Protein AF-A0A250Y9K8-F1 (afdb_monomer_lite)

pLDDT: mean 93.39, std 4.56, range [65.94, 97.69]

Sequence (129 aa):
MSVGHLRLLSHDQVAMPYQWEYPYLLSIVPSLLGLLSFPRNNISYLVLSMISMGLFSIAPLIYGSMEMFPAAQQLYRHGKAYRFIFGFSAVSVMYLVLVLVVQVHAWQLYYSKKLLDSWFTSTQEKKRK

Secondary structure (DSSP, 8-state):
-HHHHTTSS-TTTBPPPPTTHHHHGGGHHHHHHHHHHGGGT-HHHHHHHHHHHIIIIIHHHHHHHHHTHHHHHHHHHH---S-EETTEEHHHHHHHHHHHHHHHHHHHHHHHHHHHHHHHHHHHHHHH-

Radius of gyration: 19.33 Å; chains: 1; bounding box: 50×23×57 Å

InterPro domains:
  IPR009787 Protein jagunal [PF07086] (9-122)
  IPR009787 Protein jagunal [PTHR20955] (2-129)

Organism: Castor canadensis (NCBI:txid51338)

Foldseek 3Di:
DCCVVVVVDPQQAPPDDDPLVVLLVQLVVLVVLCVVCPPPVNLVSLVVSLVSCVVRQVVSLVVLVVRLVVQVCCCPVVVDADGDHRNHRPSVVVVVVSVVSNVVSVVVNVVSVVSSVVSVVVVVVVVVD

Structure (mmCIF, N/CA/C/O backbone):
data_AF-A0A250Y9K8-F1
#
_entry.id   AF-A0A250Y9K8-F1
#
loop_
_atom_site.group_PDB
_atom_site.id
_atom_site.type_symbol
_atom_site.label_atom_id
_atom_site.label_alt_id
_atom_site.label_comp_id
_atom_site.label_asym_id
_atom_site.label_entity_id
_atom_site.label_seq_id
_atom_site.pdbx_PDB_ins_code
_atom_site.Cartn_x
_atom_site.Cartn_y
_atom_site.Cartn_z
_atom_site.occupancy
_atom_site.B_iso_or_equiv
_atom_site.auth_seq_id
_atom_site.auth_comp_id
_atom_site.auth_asym_id
_atom_site.auth_atom_id
_atom_site.pdbx_PDB_model_num
ATOM 1 N N . MET A 1 1 ? 13.264 -6.169 -2.310 1.00 65.94 1 MET A N 1
ATOM 2 C CA . MET A 1 1 ? 14.242 -5.430 -1.480 1.00 65.94 1 MET A CA 1
ATOM 3 C C . MET A 1 1 ? 15.575 -6.168 -1.336 1.00 65.94 1 MET A C 1
ATOM 5 O O . MET A 1 1 ? 16.520 -5.790 -2.014 1.00 65.94 1 MET A O 1
ATOM 9 N N . SER A 1 2 ? 15.672 -7.229 -0.522 1.00 84.81 2 SER A N 1
ATOM 10 C CA . SER A 1 2 ? 16.953 -7.891 -0.194 1.00 84.81 2 SER A CA 1
ATOM 11 C C . SER A 1 2 ? 17.664 -8.529 -1.392 1.00 84.81 2 SER A C 1
ATOM 13 O O . SER A 1 2 ? 18.870 -8.368 -1.516 1.00 84.81 2 SER A O 1
ATOM 15 N N . VAL A 1 3 ? 16.927 -9.185 -2.297 1.00 88.50 3 VAL A N 1
ATOM 16 C CA . VAL A 1 3 ? 17.485 -9.862 -3.488 1.00 88.50 3 VAL A CA 1
ATOM 17 C C . VAL A 1 3 ? 18.325 -8.919 -4.349 1.00 88.50 3 VAL A C 1
ATOM 19 O O . VAL A 1 3 ? 19.449 -9.261 -4.700 1.00 88.50 3 VAL A O 1
ATOM 22 N N . GLY A 1 4 ? 17.806 -7.725 -4.650 1.00 84.06 4 GLY A N 1
ATOM 23 C CA . GLY A 1 4 ? 18.546 -6.728 -5.419 1.00 84.06 4 GLY A CA 1
ATOM 24 C C . GLY A 1 4 ? 19.721 -6.149 -4.626 1.00 84.06 4 GLY A C 1
ATOM 25 O O . GLY A 1 4 ? 20.838 -6.108 -5.130 1.00 84.06 4 GLY A O 1
ATOM 26 N N . HIS A 1 5 ? 19.494 -5.731 -3.373 1.00 87.00 5 HIS A N 1
ATOM 27 C CA . HIS A 1 5 ? 20.527 -5.090 -2.537 1.00 87.00 5 HIS A CA 1
ATOM 28 C C . HIS A 1 5 ? 21.738 -5.992 -2.286 1.00 87.00 5 HIS A C 1
ATOM 30 O O . HIS A 1 5 ? 22.880 -5.556 -2.397 1.00 87.00 5 HIS A O 1
ATOM 36 N N . LEU A 1 6 ? 21.485 -7.265 -1.996 1.00 91.12 6 LEU A N 1
ATOM 37 C CA . LEU A 1 6 ? 22.511 -8.283 -1.784 1.00 91.12 6 LEU A CA 1
ATOM 38 C C . LEU A 1 6 ? 22.989 -8.920 -3.101 1.00 91.12 6 LEU A C 1
ATOM 40 O O . LEU A 1 6 ? 23.843 -9.801 -3.075 1.00 91.12 6 LEU A O 1
ATOM 44 N N . ARG A 1 7 ? 22.442 -8.486 -4.247 1.00 89.12 7 ARG A N 1
ATOM 45 C CA . ARG A 1 7 ? 22.769 -8.978 -5.595 1.00 89.12 7 ARG A CA 1
ATOM 46 C C . ARG A 1 7 ? 22.665 -10.500 -5.736 1.00 89.12 7 ARG A C 1
ATOM 48 O O . ARG A 1 7 ? 23.476 -11.111 -6.424 1.00 89.12 7 ARG A O 1
ATOM 55 N N . LEU A 1 8 ? 21.660 -11.110 -5.099 1.00 91.00 8 LEU A N 1
ATOM 56 C CA . LEU A 1 8 ? 21.401 -12.552 -5.233 1.00 91.00 8 LEU A CA 1
ATOM 57 C C . LEU A 1 8 ? 21.048 -12.918 -6.681 1.00 91.00 8 LEU A C 1
ATOM 59 O O . LEU A 1 8 ? 21.337 -14.026 -7.118 1.00 91.00 8 LEU A O 1
ATOM 63 N N . LEU A 1 9 ? 20.427 -11.986 -7.408 1.00 89.69 9 LEU A N 1
ATOM 64 C CA . LEU A 1 9 ? 20.172 -12.054 -8.845 1.00 89.69 9 LEU A CA 1
ATOM 65 C C . LEU A 1 9 ? 20.726 -10.793 -9.520 1.00 89.69 9 LEU A C 1
ATOM 67 O O . LEU A 1 9 ? 20.959 -9.775 -8.858 1.00 89.69 9 LEU A O 1
ATOM 71 N N . SER A 1 10 ? 20.936 -10.851 -10.838 1.00 88.06 10 SER A N 1
ATOM 72 C CA . SER A 1 10 ? 21.399 -9.685 -11.594 1.00 88.06 10 SER A CA 1
ATOM 73 C C . SER A 1 10 ? 20.341 -8.577 -11.609 1.00 88.06 10 SER A C 1
ATOM 7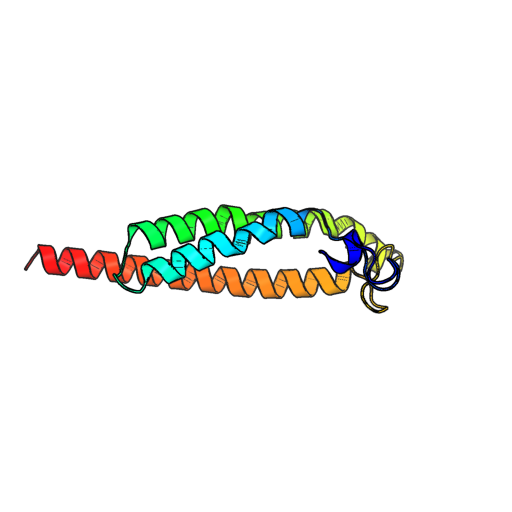5 O O . SER A 1 10 ? 19.137 -8.829 -11.527 1.00 88.06 10 SER A O 1
ATOM 77 N N . HIS A 1 11 ? 20.786 -7.329 -11.755 1.00 87.94 11 HIS A N 1
ATOM 78 C CA . HIS A 1 11 ? 19.887 -6.170 -11.803 1.00 87.94 11 HIS A CA 1
ATOM 79 C C . HIS A 1 11 ? 18.995 -6.143 -13.052 1.00 87.94 11 HIS A C 1
ATOM 81 O O . HIS A 1 11 ? 17.962 -5.476 -13.050 1.00 87.94 11 HIS A O 1
ATOM 87 N N . ASP A 1 12 ? 19.374 -6.896 -14.085 1.00 85.00 12 ASP A N 1
ATOM 88 C CA . ASP A 1 12 ? 18.570 -7.094 -15.292 1.00 85.00 12 ASP A CA 1
ATOM 89 C C . ASP A 1 12 ? 17.380 -8.027 -15.028 1.00 85.00 12 ASP A C 1
ATOM 91 O O . ASP A 1 12 ? 16.334 -7.914 -15.666 1.00 85.00 12 ASP A O 1
ATOM 95 N N . GLN A 1 13 ? 17.518 -8.942 -14.062 1.00 88.38 13 GLN A N 1
ATOM 96 C CA . GLN A 1 13 ? 16.432 -9.812 -13.615 1.00 88.38 13 GLN A CA 1
ATOM 97 C C . GLN A 1 13 ? 15.583 -9.150 -12.528 1.00 88.38 13 GLN A C 1
ATOM 99 O O . GLN A 1 13 ? 14.359 -9.276 -12.554 1.00 88.38 13 GLN A O 1
ATOM 104 N N . VAL A 1 14 ? 16.215 -8.457 -11.576 1.00 90.44 14 VAL A N 1
ATOM 105 C CA . VAL A 1 14 ? 15.534 -7.766 -10.475 1.00 90.44 14 VAL A CA 1
ATOM 106 C C . VAL A 1 14 ? 16.127 -6.373 -10.299 1.00 90.44 14 VAL A C 1
ATOM 108 O O . VAL A 1 14 ? 17.184 -6.199 -9.690 1.00 90.44 14 VAL A O 1
ATOM 111 N N . ALA A 1 15 ? 15.416 -5.366 -10.800 1.00 91.00 15 ALA A N 1
ATOM 112 C CA . ALA A 1 15 ? 15.811 -3.977 -10.637 1.00 91.00 15 ALA A CA 1
ATOM 113 C C . ALA A 1 15 ? 15.876 -3.539 -9.164 1.00 91.00 15 ALA A C 1
ATOM 115 O O . ALA A 1 15 ? 15.222 -4.094 -8.275 1.00 91.00 15 ALA A O 1
ATOM 116 N N . MET A 1 16 ? 16.643 -2.472 -8.925 1.00 93.25 16 MET A N 1
ATOM 117 C CA . MET A 1 16 ? 16.630 -1.783 -7.639 1.00 93.25 16 MET A CA 1
ATOM 118 C C . MET A 1 16 ? 15.215 -1.267 -7.307 1.00 93.25 16 MET A C 1
ATOM 120 O O . MET A 1 16 ? 14.563 -0.695 -8.192 1.00 93.25 16 MET A O 1
ATOM 124 N N . PRO A 1 17 ? 14.776 -1.408 -6.043 1.00 92.88 17 PRO A N 1
ATOM 125 C CA . PRO A 1 17 ? 13.499 -0.881 -5.566 1.00 92.88 17 PRO A CA 1
ATOM 126 C C . PRO A 1 17 ? 13.336 0.619 -5.842 1.00 92.88 17 PRO A C 1
ATOM 128 O O . PRO A 1 17 ? 14.311 1.383 -5.815 1.00 92.88 17 PRO A O 1
ATOM 131 N N . TYR A 1 18 ? 12.104 1.051 -6.088 1.00 94.00 18 TYR A N 1
ATOM 132 C CA . TYR A 1 18 ? 11.735 2.466 -6.110 1.00 94.00 18 TYR A CA 1
ATOM 133 C C . TYR A 1 18 ? 11.783 3.076 -4.703 1.00 94.00 18 TYR A C 1
ATOM 135 O O . TYR A 1 18 ? 11.730 2.361 -3.699 1.00 94.00 18 TYR A O 1
ATOM 143 N N . GLN A 1 19 ? 11.909 4.403 -4.614 1.00 95.19 19 GLN A N 1
ATOM 144 C CA . GLN A 1 19 ? 12.075 5.086 -3.330 1.00 95.19 19 GLN A CA 1
ATOM 145 C C . GLN A 1 19 ? 10.844 4.926 -2.436 1.00 95.19 19 GLN A C 1
ATOM 147 O O . GLN A 1 19 ? 10.990 4.803 -1.223 1.00 95.19 19 GLN A O 1
ATOM 152 N N . TRP A 1 20 ? 9.645 4.860 -3.015 1.00 95.44 20 TRP A N 1
ATOM 153 C CA . TRP A 1 20 ? 8.410 4.649 -2.260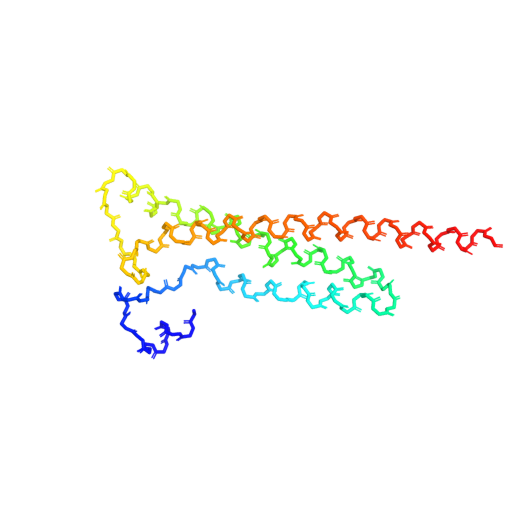 1.00 95.44 20 TRP A CA 1
ATOM 154 C C . TRP A 1 20 ? 8.324 3.290 -1.551 1.00 95.44 20 TRP A C 1
ATOM 156 O O . TRP A 1 20 ? 7.653 3.178 -0.523 1.00 95.44 20 TRP A O 1
ATOM 166 N N . GLU A 1 21 ? 9.016 2.266 -2.058 1.00 94.69 21 GLU A N 1
ATOM 167 C CA . GLU A 1 21 ? 8.954 0.917 -1.492 1.00 94.69 21 GLU A CA 1
ATOM 168 C C . GLU A 1 21 ? 9.580 0.867 -0.087 1.00 94.69 21 GLU A C 1
ATOM 170 O O . GLU A 1 21 ? 9.150 0.072 0.746 1.00 94.69 21 GLU A O 1
ATOM 175 N N . TYR A 1 22 ? 10.572 1.718 0.207 1.00 95.06 22 TYR A N 1
ATOM 176 C CA . TYR A 1 22 ? 11.268 1.741 1.500 1.00 95.06 22 TYR A CA 1
ATOM 177 C C . TYR A 1 22 ? 10.378 2.213 2.659 1.00 95.06 22 TYR A C 1
ATOM 179 O O . TYR A 1 22 ? 10.212 1.445 3.609 1.00 95.06 22 TYR A O 1
ATOM 187 N N . PRO A 1 23 ? 9.762 3.414 2.623 1.00 95.44 23 PRO A N 1
ATOM 188 C CA . PRO A 1 23 ? 8.831 3.826 3.667 1.00 95.44 23 PRO A CA 1
ATOM 189 C C . PRO A 1 23 ? 7.575 2.947 3.693 1.00 95.44 23 PRO A C 1
ATOM 191 O O . PRO A 1 23 ? 7.009 2.754 4.766 1.00 95.44 23 PRO A O 1
ATOM 194 N N . TYR A 1 24 ? 7.169 2.351 2.563 1.00 96.56 24 TYR A N 1
ATOM 195 C CA . TYR A 1 24 ? 6.045 1.412 2.527 1.00 96.56 24 TYR A CA 1
ATOM 196 C C . TYR A 1 24 ? 6.286 0.142 3.365 1.00 96.56 24 TYR A C 1
ATOM 198 O O . TYR A 1 24 ? 5.324 -0.467 3.829 1.00 96.56 24 TYR A O 1
ATOM 206 N N . LEU A 1 25 ? 7.534 -0.237 3.671 1.00 95.62 25 LEU A N 1
ATOM 207 C CA . LEU A 1 25 ? 7.812 -1.335 4.613 1.00 95.62 25 LEU A CA 1
ATOM 208 C C . LEU A 1 25 ? 7.221 -1.080 6.010 1.00 95.62 25 LEU A C 1
ATOM 210 O O . LEU A 1 25 ? 6.883 -2.028 6.718 1.00 95.62 25 LEU A O 1
ATOM 214 N N . LEU A 1 26 ? 7.040 0.187 6.396 1.00 95.88 26 LEU A N 1
ATOM 215 C CA . LEU A 1 26 ? 6.410 0.559 7.664 1.00 95.88 26 LEU A CA 1
ATOM 216 C C . LEU A 1 26 ? 4.897 0.281 7.686 1.00 95.88 26 LEU A C 1
ATOM 218 O O . LEU A 1 26 ? 4.304 0.306 8.762 1.00 95.88 26 LEU A O 1
ATOM 222 N N . SER A 1 27 ? 4.271 -0.056 6.551 1.00 95.81 27 SER A N 1
ATOM 223 C CA . SER A 1 27 ? 2.851 -0.447 6.457 1.00 95.81 27 SER A CA 1
ATOM 224 C C . SER A 1 27 ? 2.492 -1.703 7.270 1.00 95.81 27 SER A C 1
ATOM 226 O O . SER A 1 27 ? 1.318 -1.944 7.566 1.00 95.81 27 SER A O 1
ATOM 228 N N . ILE A 1 28 ? 3.485 -2.486 7.705 1.00 96.56 28 ILE A N 1
ATOM 229 C CA . ILE A 1 28 ? 3.265 -3.601 8.632 1.00 96.56 28 ILE A CA 1
ATOM 230 C C . ILE A 1 28 ? 2.825 -3.118 10.024 1.00 96.56 28 ILE A C 1
ATOM 232 O O . ILE A 1 28 ? 2.027 -3.784 10.681 1.00 96.56 28 ILE A O 1
ATOM 236 N N . VAL A 1 29 ? 3.277 -1.936 10.457 1.00 96.56 29 VAL A N 1
ATOM 237 C CA . VAL A 1 29 ? 2.971 -1.358 11.775 1.00 96.56 29 VAL A CA 1
ATOM 238 C C . VAL A 1 29 ? 1.467 -1.126 11.977 1.00 96.56 29 VAL A C 1
ATOM 240 O O . VAL A 1 29 ? 0.926 -1.674 12.942 1.00 96.56 29 VAL A O 1
ATOM 243 N N . PRO A 1 30 ? 0.749 -0.389 11.102 1.00 96.19 30 PRO A N 1
ATOM 244 C CA . PRO A 1 30 ? -0.693 -0.212 11.253 1.00 96.19 30 PRO A CA 1
ATOM 245 C C . PRO A 1 30 ? -1.450 -1.539 11.239 1.00 96.19 30 PRO A C 1
ATOM 247 O O . PRO A 1 30 ? -2.408 -1.702 11.993 1.00 96.19 30 PRO A O 1
ATOM 250 N N . SER A 1 31 ? -1.005 -2.512 10.442 1.00 95.50 31 SER A N 1
ATOM 251 C CA . SER A 1 31 ? -1.635 -3.833 10.370 1.00 95.50 31 SER A CA 1
ATOM 252 C C . SER A 1 31 ? -1.490 -4.612 11.683 1.00 95.50 31 SER A C 1
ATOM 254 O O . SER A 1 31 ? -2.475 -5.152 12.187 1.00 95.50 31 SER A O 1
ATOM 256 N N . LEU A 1 32 ? -0.300 -4.602 12.293 1.00 97.06 32 LEU A N 1
ATOM 257 C CA . LEU A 1 32 ? -0.065 -5.217 13.603 1.00 97.06 32 LEU A CA 1
ATOM 258 C C . LEU A 1 32 ? -0.866 -4.527 14.713 1.00 97.06 32 LEU A C 1
ATOM 260 O O . LEU A 1 32 ? -1.489 -5.207 15.526 1.00 97.06 32 LEU A O 1
ATOM 264 N N . LEU A 1 33 ? -0.913 -3.192 14.726 1.00 96.50 33 LEU A N 1
ATOM 265 C CA . LEU A 1 33 ? -1.738 -2.440 15.678 1.00 96.50 33 LEU A CA 1
ATOM 266 C C . LEU A 1 33 ? -3.232 -2.759 15.520 1.00 96.50 33 LEU A C 1
ATOM 268 O O . LEU A 1 33 ? -3.941 -2.894 16.518 1.00 96.50 33 LEU A O 1
ATOM 272 N N . GLY A 1 34 ? -3.694 -2.933 14.279 1.00 95.94 34 GLY A N 1
ATOM 273 C CA . GLY A 1 34 ? -5.058 -3.360 13.976 1.00 95.94 34 GLY A CA 1
ATOM 274 C C . GLY A 1 34 ? -5.358 -4.737 14.567 1.00 95.94 34 GLY A C 1
ATOM 275 O O . GLY A 1 34 ? -6.335 -4.888 15.297 1.00 95.94 34 GLY A O 1
ATOM 276 N N . LEU A 1 35 ? -4.470 -5.713 14.358 1.00 96.44 35 LEU A N 1
ATOM 277 C CA . LEU A 1 35 ? -4.607 -7.056 14.933 1.00 96.44 35 LEU A CA 1
ATOM 278 C C . LEU A 1 35 ? -4.603 -7.042 16.469 1.00 96.44 35 LEU A C 1
ATOM 280 O O . LEU A 1 35 ? -5.436 -7.698 17.091 1.00 96.44 35 LEU A O 1
ATOM 284 N N . LEU A 1 36 ? -3.719 -6.256 17.089 1.00 96.38 36 LEU A N 1
ATOM 285 C CA . LEU A 1 36 ? -3.644 -6.111 18.549 1.00 96.38 36 LEU A CA 1
ATOM 286 C C . LEU A 1 36 ? -4.887 -5.440 19.153 1.00 96.38 36 LEU A C 1
ATOM 288 O O . LEU A 1 36 ? -5.145 -5.588 20.350 1.00 96.38 36 LEU A O 1
ATOM 292 N N . SER A 1 37 ? -5.677 -4.725 18.347 1.00 95.75 37 SER A N 1
ATOM 293 C CA . SER A 1 37 ? -6.931 -4.127 18.805 1.00 95.75 37 SER A CA 1
ATOM 294 C C . SER A 1 37 ? -8.048 -5.159 19.007 1.00 95.75 37 SER A C 1
ATOM 296 O O . SER A 1 37 ? -8.911 -4.950 19.861 1.00 95.75 37 SER A O 1
ATOM 298 N N . PHE A 1 38 ? -8.020 -6.292 18.293 1.00 94.94 38 PHE A N 1
ATOM 299 C CA . PHE A 1 38 ? -9.132 -7.249 18.259 1.00 94.94 38 PHE A CA 1
ATOM 300 C C . PHE A 1 38 ? -9.371 -8.025 19.567 1.00 94.94 38 PHE A C 1
ATOM 302 O O . PHE A 1 38 ? -10.525 -8.096 19.981 1.00 94.94 38 PHE A O 1
ATOM 309 N N . PRO A 1 39 ? -8.362 -8.564 20.288 1.00 94.88 39 PRO A N 1
ATOM 310 C CA . PRO A 1 39 ? -8.614 -9.424 21.453 1.00 94.88 39 PRO A CA 1
ATOM 311 C C . PRO A 1 39 ? -9.372 -8.759 22.610 1.00 94.88 39 PRO A C 1
ATOM 313 O O . PRO A 1 39 ? -9.991 -9.445 23.419 1.00 94.88 39 PRO A O 1
ATOM 316 N N . ARG A 1 40 ? -9.290 -7.427 22.733 1.00 90.81 40 ARG A N 1
ATOM 317 C CA . ARG A 1 40 ? -9.926 -6.656 23.818 1.00 90.81 40 ARG A CA 1
ATOM 318 C C . ARG A 1 40 ? -10.794 -5.503 23.312 1.00 90.81 40 ARG A C 1
ATOM 320 O O . ARG A 1 40 ? -11.132 -4.628 24.104 1.00 90.81 40 ARG A O 1
ATOM 327 N N . ASN A 1 41 ? -11.111 -5.470 22.017 1.00 92.94 41 ASN A N 1
ATOM 328 C CA . ASN A 1 41 ? -11.788 -4.345 21.361 1.00 92.94 41 ASN A CA 1
ATOM 329 C C . ASN A 1 41 ? -11.152 -2.990 21.731 1.00 92.94 41 ASN A C 1
ATOM 331 O O . ASN A 1 41 ? -11.831 -2.039 22.128 1.00 92.94 41 ASN A O 1
ATOM 335 N N . ASN A 1 42 ? -9.817 -2.920 21.686 1.00 94.38 42 ASN A N 1
ATOM 336 C CA . ASN A 1 42 ? -9.076 -1.755 22.152 1.00 94.38 42 ASN A CA 1
ATOM 337 C C . ASN A 1 42 ? -9.176 -0.613 21.131 1.00 94.38 42 ASN A C 1
ATOM 339 O O . ASN A 1 42 ? -8.412 -0.543 20.166 1.00 94.38 42 ASN A O 1
ATOM 343 N N . ILE A 1 43 ? -10.108 0.304 21.395 1.00 94.00 43 ILE A N 1
ATOM 344 C CA . ILE A 1 43 ? -10.385 1.497 20.585 1.00 94.00 43 ILE A CA 1
ATOM 345 C C . ILE A 1 43 ? -9.110 2.312 20.325 1.00 94.00 43 ILE A C 1
ATOM 347 O O . ILE A 1 43 ? -8.883 2.732 19.193 1.00 94.00 43 ILE A O 1
ATOM 351 N N . SER A 1 44 ? -8.245 2.497 21.327 1.00 94.62 44 SER A N 1
ATOM 352 C CA . SER A 1 44 ? -7.023 3.297 21.180 1.00 94.62 44 SER A CA 1
ATOM 353 C C . SER A 1 44 ? -6.049 2.688 20.169 1.00 94.62 44 SER A C 1
ATOM 355 O O . SER A 1 44 ? -5.498 3.413 19.341 1.00 94.62 44 SER A O 1
ATOM 357 N N . TYR A 1 45 ? -5.867 1.362 20.186 1.00 96.38 45 TYR A N 1
ATOM 358 C CA . TYR A 1 45 ? -5.024 0.687 19.191 1.00 96.38 45 TYR A CA 1
ATOM 359 C C . TYR A 1 45 ? -5.627 0.737 17.790 1.00 96.38 45 TYR A C 1
ATOM 361 O O . TYR A 1 45 ? -4.883 0.918 16.828 1.00 96.38 45 TYR A O 1
ATOM 369 N N . LEU A 1 46 ? -6.953 0.646 17.665 1.00 96.12 46 LEU A N 1
ATOM 370 C CA . LEU A 1 46 ? -7.617 0.767 16.369 1.00 96.12 46 LEU A CA 1
ATOM 371 C C . LEU A 1 46 ? -7.478 2.184 15.789 1.00 96.12 46 LEU A C 1
ATOM 373 O O . LEU A 1 46 ? -7.147 2.334 14.617 1.00 96.12 46 LEU A O 1
ATOM 377 N N . VAL A 1 47 ? -7.638 3.230 16.606 1.00 96.69 47 VAL A N 1
ATOM 378 C CA . VAL A 1 47 ? -7.407 4.620 16.171 1.00 96.69 47 VAL A CA 1
ATOM 379 C C . VAL A 1 47 ? -5.949 4.829 15.758 1.00 96.69 47 VAL A C 1
ATOM 381 O O . VAL A 1 47 ? -5.688 5.393 14.694 1.00 96.69 47 VAL A O 1
ATOM 384 N N . LEU A 1 48 ? -4.992 4.336 16.553 1.00 97.06 48 LEU A N 1
ATOM 385 C CA . LEU A 1 48 ? -3.570 4.440 16.221 1.00 97.06 48 LEU A CA 1
ATOM 386 C C . LEU A 1 48 ? -3.234 3.685 14.926 1.00 97.06 48 LEU A C 1
ATOM 388 O O . LEU A 1 48 ? -2.497 4.208 14.090 1.00 97.06 48 LEU A O 1
ATOM 392 N N . SER A 1 49 ? -3.810 2.496 14.729 1.00 97.12 49 SER A N 1
ATOM 393 C CA . SER A 1 49 ? -3.719 1.724 13.485 1.00 97.12 49 SER A CA 1
ATOM 394 C C . SER A 1 49 ? -4.230 2.531 12.287 1.00 97.12 49 SER A C 1
ATOM 396 O O . SER A 1 49 ? -3.544 2.627 11.275 1.00 97.12 49 SER A O 1
ATOM 398 N N . MET A 1 50 ? -5.377 3.203 12.408 1.00 97.12 50 MET A N 1
ATOM 399 C CA . MET A 1 50 ? -5.942 4.003 11.316 1.00 97.12 50 MET A CA 1
ATOM 400 C C . MET A 1 50 ? -5.094 5.232 10.963 1.00 97.12 50 MET A C 1
ATOM 402 O O . MET A 1 50 ? -4.868 5.496 9.782 1.00 97.12 50 MET A O 1
ATOM 406 N N . ILE A 1 51 ? -4.594 5.967 11.962 1.00 96.44 51 ILE A N 1
ATOM 407 C CA . ILE A 1 51 ? -3.726 7.137 11.734 1.00 96.44 51 ILE A CA 1
ATOM 408 C C . ILE A 1 51 ? -2.404 6.695 11.094 1.00 96.44 51 ILE A C 1
ATOM 410 O O . ILE A 1 51 ? -1.977 7.258 10.084 1.00 96.44 51 ILE A O 1
ATOM 414 N N . SER A 1 52 ? -1.776 5.652 11.646 1.00 96.38 52 SER A N 1
ATOM 415 C CA . SER A 1 52 ? -0.527 5.107 11.104 1.00 96.38 52 SER A CA 1
ATOM 416 C C . SER A 1 52 ? -0.706 4.480 9.717 1.00 96.38 52 SER A C 1
ATOM 418 O O . SER A 1 52 ? 0.222 4.539 8.919 1.00 96.38 52 SER A O 1
ATOM 420 N N . MET A 1 53 ? -1.893 3.973 9.371 1.00 96.31 53 MET A N 1
ATOM 421 C CA . MET A 1 53 ? -2.207 3.492 8.020 1.00 96.31 53 MET A CA 1
ATOM 422 C C . MET A 1 53 ? -2.230 4.631 6.999 1.00 96.31 53 MET A C 1
ATOM 424 O O . MET A 1 53 ? -1.695 4.483 5.901 1.00 96.31 53 MET A O 1
ATOM 428 N N . GLY A 1 54 ? -2.773 5.795 7.361 1.00 93.88 54 GLY A N 1
ATOM 429 C CA . GLY A 1 54 ? -2.680 6.985 6.513 1.00 93.88 54 GLY A CA 1
ATOM 430 C C . GLY A 1 54 ? -1.225 7.360 6.206 1.00 93.88 54 GLY A C 1
ATOM 431 O O . GLY A 1 54 ? -0.870 7.573 5.047 1.00 93.88 54 GLY A O 1
ATOM 432 N N . LEU A 1 55 ? -0.375 7.371 7.236 1.00 95.56 55 LEU A N 1
ATOM 433 C CA . LEU A 1 55 ? 1.017 7.814 7.133 1.00 95.56 55 LEU A CA 1
ATOM 434 C C . LEU A 1 55 ? 1.961 6.787 6.488 1.00 95.56 55 LEU A C 1
ATOM 436 O O . LEU A 1 55 ? 2.802 7.162 5.679 1.00 95.56 55 LEU A O 1
ATOM 440 N N . PHE A 1 56 ? 1.857 5.509 6.852 1.00 95.38 56 PHE A N 1
ATOM 441 C CA . PHE A 1 56 ? 2.825 4.474 6.463 1.00 95.38 56 PHE A CA 1
ATOM 442 C C . PHE A 1 56 ? 2.324 3.525 5.376 1.00 95.38 56 PHE A C 1
ATOM 444 O O . PHE A 1 56 ? 3.130 2.814 4.781 1.00 95.38 56 PHE A O 1
ATOM 451 N N . SER A 1 57 ? 1.021 3.509 5.093 1.00 95.06 57 SER A N 1
ATOM 452 C CA . SER A 1 57 ? 0.454 2.685 4.024 1.00 95.06 57 SER A CA 1
ATOM 453 C C . SER A 1 57 ? 0.016 3.547 2.849 1.00 95.06 57 SER A C 1
ATOM 455 O O . SER A 1 57 ? 0.506 3.356 1.745 1.00 95.06 57 SER A O 1
ATOM 457 N N . ILE A 1 58 ? -0.853 4.538 3.068 1.00 95.31 58 ILE A N 1
ATOM 458 C CA . ILE A 1 58 ? -1.443 5.325 1.974 1.00 95.31 58 ILE A CA 1
ATOM 459 C C . ILE A 1 58 ? -0.453 6.358 1.415 1.00 95.31 58 ILE A C 1
ATOM 461 O O . ILE A 1 58 ? -0.288 6.444 0.197 1.00 95.31 58 ILE A O 1
ATOM 465 N N . ALA A 1 59 ? 0.232 7.126 2.268 1.00 95.50 59 ALA A N 1
ATOM 466 C CA . ALA A 1 59 ? 1.126 8.188 1.801 1.00 95.50 59 ALA A CA 1
ATOM 467 C C . ALA A 1 59 ? 2.296 7.689 0.921 1.00 95.50 59 ALA A C 1
ATOM 469 O O . ALA A 1 59 ? 2.521 8.297 -0.130 1.00 95.50 59 ALA A O 1
ATOM 470 N N . PRO A 1 60 ? 2.991 6.572 1.238 1.00 96.69 60 PRO A N 1
ATOM 471 C CA . PRO A 1 60 ? 4.006 6.012 0.346 1.00 96.69 60 PRO A CA 1
ATOM 472 C C . PRO A 1 60 ? 3.456 5.628 -1.028 1.00 96.69 60 PRO A C 1
ATOM 474 O O . PRO A 1 60 ? 4.146 5.809 -2.022 1.00 96.69 60 PRO A O 1
ATOM 477 N N . LEU A 1 61 ? 2.208 5.161 -1.121 1.00 95.62 61 LEU A N 1
ATOM 478 C CA . LEU A 1 61 ? 1.591 4.791 -2.401 1.00 95.62 61 LEU A CA 1
ATOM 479 C C . LEU A 1 61 ? 1.262 6.019 -3.248 1.00 95.62 61 LEU A C 1
ATOM 481 O O . LEU A 1 61 ? 1.496 6.009 -4.455 1.00 95.62 61 LEU A O 1
ATOM 485 N N . ILE A 1 62 ? 0.770 7.095 -2.625 1.00 95.88 62 ILE A N 1
ATOM 486 C CA . ILE A 1 62 ? 0.556 8.374 -3.318 1.00 95.88 62 ILE A CA 1
ATOM 487 C C . ILE A 1 62 ? 1.893 8.881 -3.862 1.00 95.88 62 ILE A C 1
ATOM 489 O O . ILE A 1 62 ? 1.999 9.171 -5.054 1.00 95.88 62 ILE A O 1
ATOM 493 N N . TYR A 1 63 ? 2.933 8.904 -3.026 1.00 96.31 63 TYR A N 1
ATOM 494 C CA . TYR A 1 63 ? 4.274 9.291 -3.453 1.00 96.31 63 TYR A CA 1
ATOM 495 C C . TYR A 1 63 ? 4.803 8.394 -4.584 1.00 96.31 63 TYR A C 1
ATOM 497 O O . TYR A 1 63 ? 5.235 8.908 -5.614 1.00 96.31 63 TYR A O 1
ATOM 505 N N . GLY A 1 64 ? 4.687 7.071 -4.454 1.00 95.81 64 GLY A N 1
ATOM 506 C CA . GLY A 1 64 ? 5.122 6.108 -5.467 1.00 95.81 64 GLY A CA 1
ATOM 507 C C . GLY A 1 64 ? 4.409 6.267 -6.804 1.00 95.81 64 GLY A C 1
ATOM 508 O O . GLY A 1 64 ? 5.034 6.150 -7.858 1.00 95.81 64 GLY A O 1
ATOM 509 N N . SER A 1 65 ? 3.120 6.618 -6.779 1.00 94.94 65 SER A N 1
ATOM 510 C CA . SER A 1 65 ? 2.350 6.882 -7.996 1.00 94.94 65 SER A CA 1
ATOM 511 C C . SER A 1 65 ? 2.895 8.079 -8.781 1.00 94.94 65 SER A C 1
ATOM 513 O O . SER A 1 65 ? 2.886 8.048 -10.012 1.00 94.94 65 SER A O 1
ATOM 515 N N . MET A 1 66 ? 3.416 9.094 -8.083 1.00 95.81 66 MET A N 1
ATOM 516 C CA . MET A 1 66 ? 4.038 10.275 -8.684 1.00 95.81 66 MET A CA 1
ATOM 517 C C . MET A 1 66 ? 5.498 10.008 -9.072 1.00 95.81 66 MET A C 1
ATOM 519 O O . MET A 1 66 ? 5.918 10.403 -10.157 1.00 95.81 66 MET A O 1
ATOM 523 N N . GLU A 1 67 ? 6.260 9.301 -8.230 1.00 95.00 67 GLU A N 1
ATOM 524 C CA . GLU A 1 67 ? 7.665 8.942 -8.477 1.00 95.00 67 GLU A CA 1
ATOM 525 C C . GLU A 1 67 ? 7.817 8.107 -9.757 1.00 95.00 67 GLU A C 1
ATOM 527 O O . GLU A 1 67 ? 8.703 8.356 -10.575 1.00 95.00 67 GLU A O 1
ATOM 532 N N . MET A 1 68 ? 6.937 7.123 -9.958 1.00 95.06 68 MET A N 1
ATOM 533 C CA . MET A 1 68 ? 6.994 6.216 -11.105 1.00 95.06 68 MET A CA 1
ATOM 534 C C . MET A 1 68 ? 6.417 6.821 -12.395 1.00 95.06 68 MET A C 1
ATOM 536 O O . MET A 1 68 ? 6.603 6.254 -13.478 1.00 95.06 68 MET A O 1
ATOM 540 N N . PHE A 1 69 ? 5.756 7.979 -12.318 1.00 94.88 69 PHE A N 1
ATOM 541 C CA . PHE A 1 69 ? 5.047 8.577 -13.449 1.00 94.88 69 PHE A CA 1
ATOM 542 C C . PHE A 1 69 ? 5.961 8.954 -14.630 1.00 94.88 69 PHE A C 1
ATOM 544 O O . PHE A 1 69 ? 5.627 8.592 -15.763 1.00 94.88 69 PHE A O 1
ATOM 551 N N . PRO A 1 70 ? 7.140 9.584 -14.439 1.00 94.44 70 PRO A N 1
ATOM 552 C CA . PRO A 1 70 ? 8.059 9.861 -15.546 1.00 94.44 70 PRO A CA 1
ATOM 553 C C . PRO A 1 70 ? 8.558 8.584 -16.236 1.00 94.44 70 PRO A C 1
ATOM 555 O O . PRO A 1 70 ? 8.669 8.543 -17.462 1.00 94.44 70 PRO A O 1
ATOM 558 N N . ALA A 1 71 ? 8.807 7.516 -15.469 1.00 93.38 71 ALA A N 1
ATOM 559 C CA . ALA A 1 71 ? 9.220 6.226 -16.019 1.00 93.38 71 ALA A CA 1
ATOM 560 C C . ALA A 1 71 ? 8.096 5.581 -16.848 1.00 93.38 71 ALA A C 1
ATOM 562 O O . ALA A 1 71 ? 8.354 5.041 -17.924 1.00 93.38 71 ALA A O 1
ATOM 563 N N . ALA A 1 72 ? 6.840 5.696 -16.403 1.00 93.31 72 ALA A N 1
ATOM 564 C CA . ALA A 1 72 ? 5.691 5.262 -17.191 1.00 93.31 72 ALA A CA 1
ATOM 565 C C . ALA A 1 72 ? 5.535 6.089 -18.475 1.00 93.31 72 ALA A C 1
ATOM 567 O O . ALA A 1 72 ? 5.309 5.520 -19.539 1.00 93.31 72 ALA A O 1
ATOM 568 N N . GLN A 1 73 ? 5.716 7.412 -18.423 1.00 93.94 73 GLN A N 1
ATOM 569 C CA . GLN A 1 73 ? 5.681 8.246 -19.628 1.00 93.94 73 GLN A CA 1
ATOM 570 C C . GLN A 1 73 ? 6.756 7.844 -20.645 1.00 93.94 73 GLN A C 1
ATOM 572 O O . GLN A 1 73 ? 6.473 7.787 -21.843 1.00 93.94 73 GLN A O 1
ATOM 577 N N . GLN A 1 74 ? 7.976 7.546 -20.193 1.00 93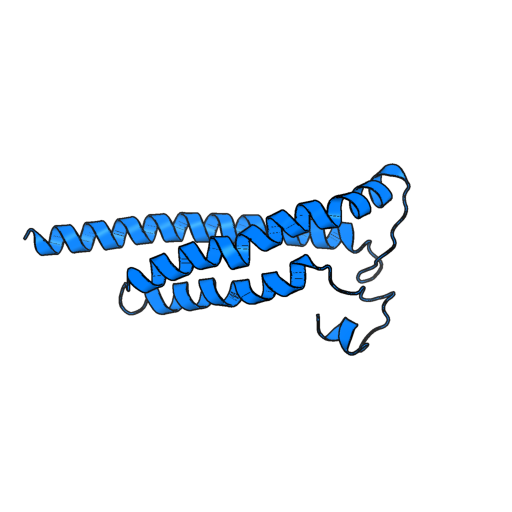.38 74 GLN A N 1
ATOM 578 C CA . GLN A 1 74 ? 9.049 7.064 -21.068 1.00 93.38 74 GLN A CA 1
ATOM 579 C C . GLN A 1 74 ? 8.705 5.711 -21.698 1.00 93.38 74 GLN A C 1
ATOM 581 O O . GLN A 1 74 ? 8.899 5.536 -22.903 1.00 93.38 74 GLN A O 1
ATOM 586 N N . LEU A 1 75 ? 8.115 4.801 -20.923 1.00 93.31 75 LEU A N 1
ATOM 587 C CA . LEU A 1 75 ? 7.675 3.509 -21.429 1.00 93.31 75 LEU A CA 1
ATOM 588 C C . LEU A 1 75 ? 6.563 3.651 -22.477 1.00 93.31 75 LEU A C 1
ATOM 590 O O . LEU A 1 75 ? 6.708 3.152 -23.587 1.00 93.31 75 LEU A O 1
ATOM 594 N N . TYR A 1 76 ? 5.476 4.353 -22.151 1.00 92.12 76 TYR A N 1
ATOM 595 C CA . TYR A 1 76 ? 4.290 4.410 -23.008 1.00 92.12 76 TYR A CA 1
ATOM 596 C C . TYR A 1 76 ? 4.448 5.328 -24.224 1.00 92.12 76 TYR A C 1
ATOM 598 O O . TYR A 1 76 ? 3.849 5.055 -25.260 1.00 92.12 76 TYR A O 1
ATOM 606 N N . ARG A 1 77 ? 5.233 6.412 -24.130 1.00 94.12 77 ARG A N 1
ATOM 607 C CA . ARG A 1 77 ? 5.422 7.347 -25.258 1.00 94.12 77 ARG A CA 1
ATOM 608 C C . ARG A 1 77 ? 6.628 7.022 -26.129 1.00 94.12 77 ARG A C 1
ATOM 610 O O . ARG A 1 77 ? 6.595 7.314 -27.316 1.00 94.12 77 ARG A O 1
ATOM 617 N N . HIS A 1 78 ? 7.690 6.461 -25.550 1.00 93.19 78 HIS A N 1
ATOM 618 C CA . HIS A 1 78 ? 8.954 6.241 -26.260 1.00 93.19 78 HIS A CA 1
ATOM 619 C C . HIS A 1 78 ? 9.329 4.761 -26.386 1.00 93.19 78 HIS A C 1
ATOM 621 O O . HIS A 1 78 ? 10.344 4.458 -27.008 1.00 93.19 78 HIS A O 1
ATOM 627 N N . GLY A 1 79 ? 8.568 3.844 -25.778 1.00 89.38 79 GLY A N 1
ATOM 628 C CA . GLY A 1 79 ? 8.886 2.414 -25.774 1.00 89.38 79 GLY A CA 1
ATOM 629 C C . GLY A 1 79 ? 10.154 2.065 -24.988 1.00 89.38 79 GLY A C 1
ATOM 630 O O . GLY A 1 79 ? 10.711 0.990 -25.186 1.00 89.38 79 GLY A O 1
ATOM 631 N N . LYS A 1 80 ? 10.650 2.966 -24.125 1.00 88.62 80 LYS A N 1
ATOM 632 C CA . LYS A 1 80 ? 11.918 2.789 -23.399 1.00 88.62 80 LYS A CA 1
ATOM 633 C C . LYS A 1 80 ? 11.672 2.370 -21.953 1.00 88.62 80 LYS A C 1
ATOM 635 O O . LYS A 1 80 ? 11.009 3.081 -21.202 1.00 88.62 80 LYS A O 1
ATOM 640 N N . ALA A 1 81 ? 12.257 1.242 -21.556 1.00 89.56 81 ALA A N 1
ATOM 641 C CA . ALA A 1 81 ? 12.292 0.764 -20.177 1.00 89.56 81 ALA A CA 1
ATOM 642 C C . ALA A 1 81 ? 13.735 0.770 -19.655 1.00 89.56 81 ALA A C 1
ATOM 644 O O . ALA A 1 81 ? 14.644 0.316 -20.343 1.00 89.56 81 ALA A O 1
ATOM 645 N N . TYR A 1 82 ? 13.929 1.268 -18.432 1.00 86.00 82 TYR A N 1
ATOM 646 C CA . TYR A 1 82 ? 15.250 1.372 -17.789 1.00 86.00 82 TYR A CA 1
ATOM 647 C C . TYR A 1 82 ? 15.424 0.421 -16.601 1.00 86.00 82 TYR A C 1
ATOM 649 O O . TYR A 1 82 ? 16.525 0.262 -16.084 1.00 86.00 82 TYR A O 1
ATOM 657 N N . ARG A 1 83 ? 14.329 -0.177 -16.129 1.00 90.62 83 ARG A N 1
ATOM 658 C CA . ARG A 1 83 ? 14.300 -1.109 -15.002 1.00 90.62 83 ARG A CA 1
ATOM 659 C C . ARG A 1 83 ? 13.446 -2.302 -15.390 1.00 90.62 83 ARG A C 1
ATOM 661 O O . ARG A 1 83 ? 12.361 -2.111 -15.944 1.00 90.62 83 ARG A O 1
ATOM 668 N N . PHE A 1 84 ? 13.912 -3.500 -15.059 1.00 91.38 84 PHE A N 1
ATOM 669 C CA . PHE A 1 84 ? 13.255 -4.751 -15.418 1.00 91.38 84 PHE A CA 1
ATOM 670 C C . PHE A 1 84 ? 13.008 -5.627 -14.190 1.00 91.38 84 PHE A C 1
ATOM 672 O O . PHE A 1 84 ? 13.772 -5.614 -13.225 1.00 91.38 84 PHE A O 1
ATOM 679 N N . ILE A 1 85 ? 11.903 -6.364 -14.224 1.00 91.00 85 ILE A N 1
ATOM 680 C CA . ILE A 1 85 ? 11.553 -7.396 -13.251 1.00 91.00 85 ILE A CA 1
ATOM 681 C C . ILE A 1 85 ? 11.138 -8.622 -14.057 1.00 91.00 85 ILE A C 1
ATOM 683 O O . ILE A 1 85 ? 10.120 -8.595 -14.747 1.00 91.00 85 ILE A O 1
ATOM 687 N N . PHE A 1 86 ? 11.955 -9.674 -13.996 1.00 91.69 86 PHE A N 1
ATOM 688 C CA . PHE A 1 86 ? 11.743 -10.947 -14.692 1.00 91.69 86 PHE A CA 1
ATOM 689 C C . PHE A 1 86 ? 11.378 -10.784 -16.180 1.00 91.69 86 PHE A C 1
ATOM 691 O O . PHE A 1 86 ? 10.444 -11.407 -16.677 1.00 91.69 86 PHE A O 1
ATOM 698 N N . GLY A 1 87 ? 12.105 -9.917 -16.894 1.00 88.00 87 GLY A N 1
ATOM 699 C CA . GLY A 1 87 ? 11.911 -9.676 -18.331 1.00 88.00 87 GLY A CA 1
ATOM 700 C C . GLY A 1 87 ? 10.804 -8.677 -18.689 1.00 88.00 87 GLY A C 1
ATOM 701 O O . GLY A 1 87 ? 10.720 -8.261 -19.842 1.00 88.00 87 GLY A O 1
ATOM 702 N N . PHE A 1 88 ? 10.000 -8.226 -17.723 1.00 91.62 88 PHE A N 1
ATOM 703 C CA . PHE A 1 88 ? 9.005 -7.168 -17.918 1.00 91.62 88 PHE A CA 1
ATOM 704 C C . PHE A 1 88 ? 9.511 -5.819 -17.417 1.00 91.62 88 PHE A C 1
ATOM 706 O O . PHE A 1 88 ? 10.391 -5.743 -16.560 1.00 91.62 88 PHE A O 1
ATOM 713 N N . SER A 1 89 ? 8.926 -4.731 -17.922 1.00 93.19 89 SER A N 1
ATOM 714 C CA . SER A 1 89 ? 9.229 -3.393 -17.414 1.00 93.19 89 SER A CA 1
ATOM 715 C C . SER A 1 89 ? 8.807 -3.268 -15.949 1.00 93.19 89 SER A C 1
ATOM 717 O O . SER A 1 89 ? 7.637 -3.471 -15.610 1.00 93.19 89 SER A O 1
ATOM 719 N N . ALA A 1 90 ? 9.752 -2.903 -15.082 1.00 93.00 90 ALA A N 1
ATOM 720 C CA . ALA A 1 90 ? 9.527 -2.811 -13.643 1.00 93.00 90 ALA A CA 1
ATOM 721 C C . ALA A 1 90 ? 8.407 -1.822 -13.303 1.00 93.00 90 ALA A C 1
ATOM 723 O O . ALA A 1 90 ? 7.600 -2.095 -12.422 1.00 93.00 90 ALA A O 1
ATOM 724 N N . VAL A 1 91 ? 8.316 -0.703 -14.034 1.00 94.31 91 VAL A N 1
ATOM 725 C CA . VAL A 1 91 ? 7.287 0.318 -13.794 1.00 94.31 91 VAL A CA 1
ATOM 726 C C . VAL A 1 91 ? 5.878 -0.222 -14.047 1.00 94.31 91 VAL A C 1
ATOM 728 O O . VAL A 1 91 ? 4.976 0.050 -13.262 1.00 94.31 91 VAL A O 1
ATOM 731 N N . SER A 1 92 ? 5.679 -1.043 -15.083 1.00 94.31 92 SER A N 1
ATOM 732 C CA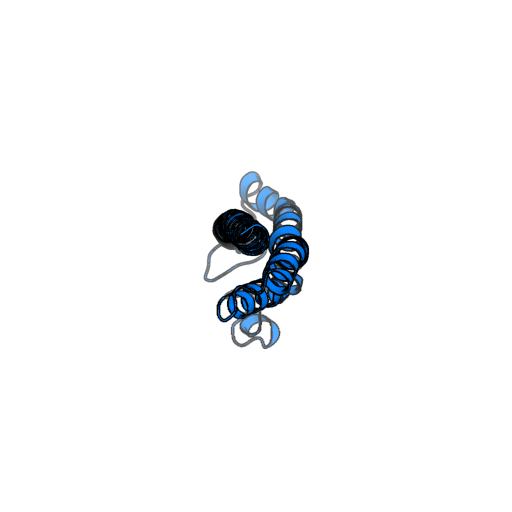 . SER A 1 92 ? 4.376 -1.660 -15.366 1.00 94.31 92 SER A CA 1
ATOM 733 C C . SER A 1 92 ? 3.962 -2.622 -14.259 1.00 94.31 92 SER A C 1
ATOM 735 O O . SER A 1 92 ? 2.840 -2.544 -13.763 1.00 94.31 92 SER A O 1
ATOM 737 N N . VAL A 1 93 ? 4.882 -3.497 -13.842 1.00 95.50 93 VAL A N 1
ATOM 738 C CA . VAL A 1 93 ? 4.640 -4.459 -12.758 1.00 95.50 93 VAL A CA 1
ATOM 739 C C . VAL A 1 93 ? 4.336 -3.724 -11.451 1.00 95.50 93 VAL A C 1
ATOM 741 O O . VAL A 1 93 ? 3.366 -4.046 -10.769 1.00 95.50 93 VAL A O 1
ATOM 744 N N . MET A 1 94 ? 5.113 -2.691 -11.123 1.00 95.31 94 MET A N 1
ATOM 745 C CA . MET A 1 94 ? 4.953 -1.952 -9.874 1.00 95.31 94 MET A CA 1
ATOM 746 C C . MET A 1 94 ? 3.682 -1.102 -9.830 1.00 95.31 94 MET A C 1
ATOM 748 O O . MET A 1 94 ? 3.086 -0.992 -8.763 1.00 95.31 94 MET A O 1
ATOM 752 N N . TYR A 1 95 ? 3.192 -0.570 -10.956 1.00 95.56 95 TYR A N 1
ATOM 753 C CA . TYR A 1 95 ? 1.869 0.067 -10.982 1.00 95.56 95 TYR A CA 1
ATOM 754 C C . TYR A 1 95 ? 0.733 -0.927 -10.710 1.00 95.56 95 TYR A C 1
ATOM 756 O O . TYR A 1 95 ? -0.209 -0.575 -10.002 1.00 95.56 95 TYR A O 1
ATOM 764 N N . LEU A 1 96 ? 0.820 -2.167 -11.210 1.00 96.50 96 LEU A N 1
ATOM 765 C CA . LEU A 1 96 ? -0.168 -3.207 -10.891 1.00 96.50 96 LEU A CA 1
ATOM 766 C C . LEU A 1 96 ? -0.161 -3.540 -9.395 1.00 96.50 96 LEU A C 1
ATOM 768 O O . LEU A 1 96 ? -1.222 -3.606 -8.772 1.00 96.50 96 LEU A O 1
ATOM 772 N N . VAL A 1 97 ? 1.033 -3.684 -8.809 1.00 96.00 97 VAL A N 1
ATOM 773 C CA . VAL A 1 97 ? 1.197 -3.870 -7.359 1.00 96.00 97 VAL A CA 1
ATOM 774 C C . VAL A 1 97 ? 0.599 -2.688 -6.597 1.00 96.00 97 VAL A C 1
ATOM 776 O O . VAL A 1 97 ? -0.171 -2.894 -5.663 1.00 96.00 97 VAL A O 1
ATOM 779 N N . LEU A 1 98 ? 0.894 -1.457 -7.018 1.00 95.75 98 LEU A N 1
ATOM 780 C CA . LEU A 1 98 ? 0.400 -0.243 -6.374 1.00 95.75 98 LEU A CA 1
ATOM 781 C C . LEU A 1 98 ? -1.132 -0.190 -6.374 1.00 95.75 98 LEU A C 1
ATOM 783 O O . LEU A 1 98 ? -1.720 0.057 -5.325 1.00 95.75 98 LEU A O 1
ATOM 787 N N . VAL A 1 99 ? -1.788 -0.469 -7.505 1.00 96.50 99 VAL A N 1
ATOM 788 C CA . VAL A 1 99 ? -3.261 -0.479 -7.594 1.00 96.50 99 VAL A CA 1
ATOM 789 C C . VAL A 1 99 ? -3.868 -1.521 -6.655 1.00 96.50 99 VAL A C 1
ATOM 791 O O . VAL A 1 99 ? -4.796 -1.204 -5.908 1.00 96.50 99 VAL A O 1
ATOM 794 N N . LEU A 1 100 ? -3.320 -2.740 -6.642 1.00 97.69 100 LEU A N 1
ATOM 795 C CA . LEU A 1 100 ? -3.784 -3.808 -5.755 1.00 97.69 100 LEU A CA 1
ATOM 796 C C . LEU A 1 100 ? -3.643 -3.406 -4.283 1.00 97.69 100 LEU A C 1
ATOM 798 O O . LEU A 1 100 ? -4.576 -3.554 -3.495 1.00 97.69 100 LEU A O 1
ATOM 802 N N . VAL A 1 101 ? -2.490 -2.855 -3.916 1.00 96.12 101 VAL A N 1
ATOM 803 C CA . VAL A 1 101 ? -2.193 -2.440 -2.545 1.00 96.12 101 VAL A CA 1
ATOM 804 C C . VAL A 1 101 ? -3.074 -1.264 -2.104 1.00 96.12 101 VAL A C 1
ATOM 806 O O . VAL A 1 101 ? -3.588 -1.271 -0.983 1.00 96.12 101 VAL A O 1
ATOM 809 N N . VAL A 1 102 ? -3.318 -0.284 -2.982 1.00 96.19 102 VAL A N 1
ATOM 810 C CA . VAL A 1 102 ? -4.260 0.817 -2.717 1.00 96.19 102 VAL A CA 1
ATOM 811 C C . VAL A 1 102 ? -5.656 0.267 -2.435 1.00 96.19 102 VAL A C 1
ATOM 813 O O . VAL A 1 102 ? -6.287 0.686 -1.465 1.00 96.19 102 VAL A O 1
ATOM 816 N N . GLN A 1 103 ? -6.127 -0.700 -3.228 1.00 97.25 103 GLN A N 1
ATOM 817 C CA . GLN A 1 103 ? -7.430 -1.327 -3.009 1.00 97.25 103 GLN A CA 1
ATOM 818 C C . GLN A 1 103 ? -7.494 -2.035 -1.647 1.00 97.25 103 GLN A C 1
ATOM 820 O O . GLN A 1 103 ? -8.461 -1.846 -0.907 1.00 97.25 103 GLN A O 1
ATOM 825 N N . VAL A 1 104 ? -6.462 -2.802 -1.284 1.00 97.50 104 VAL A N 1
ATOM 826 C CA . VAL A 1 104 ? -6.386 -3.494 0.013 1.00 97.50 104 VAL A CA 1
ATOM 827 C C . VAL A 1 104 ? -6.451 -2.500 1.177 1.00 97.50 104 VAL A C 1
ATOM 829 O O . VAL A 1 104 ? -7.288 -2.659 2.068 1.00 97.50 104 VAL A O 1
ATOM 832 N N . HIS A 1 105 ? -5.634 -1.443 1.162 1.00 96.38 105 HIS A N 1
ATOM 833 C CA . HIS A 1 105 ? -5.625 -0.460 2.250 1.00 96.38 105 HIS A CA 1
ATOM 834 C C . HIS A 1 105 ? -6.885 0.410 2.297 1.00 96.38 105 HIS A C 1
ATOM 836 O O . HIS A 1 105 ? -7.322 0.781 3.387 1.00 96.38 105 HIS A O 1
ATOM 842 N N . ALA A 1 106 ? -7.511 0.699 1.153 1.00 95.94 106 ALA A N 1
ATOM 843 C CA . ALA A 1 106 ? -8.788 1.408 1.117 1.00 95.94 106 ALA A CA 1
ATOM 844 C C . ALA A 1 106 ? -9.883 0.615 1.849 1.00 95.94 106 ALA A C 1
ATOM 846 O O . ALA A 1 106 ? -10.573 1.163 2.714 1.00 95.94 106 ALA A O 1
ATOM 847 N N . TRP A 1 107 ? -9.992 -0.689 1.572 1.00 97.62 107 TRP A N 1
ATOM 848 C CA . TRP A 1 107 ? -10.926 -1.565 2.283 1.00 97.62 107 TRP A CA 1
ATOM 849 C C . TRP A 1 107 ? -10.565 -1.720 3.760 1.00 97.62 107 TRP A C 1
ATOM 851 O O . TRP A 1 107 ? -11.446 -1.637 4.617 1.00 97.62 107 TRP A O 1
ATOM 861 N N . GLN A 1 108 ? -9.278 -1.875 4.080 1.00 96.81 108 GLN A N 1
ATOM 862 C CA . GLN A 1 108 ? -8.804 -1.959 5.461 1.00 96.81 108 GLN A CA 1
ATOM 863 C C . GLN A 1 108 ? -9.196 -0.715 6.272 1.00 96.81 108 GLN A C 1
ATOM 865 O O . GLN A 1 108 ? -9.713 -0.847 7.384 1.00 96.81 108 GLN A O 1
ATOM 870 N N . LEU A 1 109 ? -9.012 0.489 5.720 1.00 95.69 109 LEU A N 1
ATOM 871 C CA . LEU A 1 109 ? -9.393 1.741 6.376 1.00 95.69 109 LEU A CA 1
ATOM 872 C C . LEU A 1 109 ? -10.912 1.873 6.516 1.00 95.69 109 LEU A C 1
ATOM 874 O O . LEU A 1 109 ? -11.393 2.238 7.592 1.00 95.69 109 LEU A O 1
ATOM 878 N N . TYR A 1 110 ? -11.663 1.533 5.465 1.00 97.19 110 TYR A N 1
ATOM 879 C CA . TYR A 1 110 ? -13.124 1.559 5.487 1.00 97.19 110 TYR A CA 1
ATOM 880 C C . TYR A 1 110 ? -13.689 0.665 6.599 1.00 97.19 110 TYR A C 1
ATOM 882 O O . TYR A 1 110 ? -14.466 1.130 7.440 1.00 97.19 110 TYR A O 1
ATOM 890 N N . TYR A 1 111 ? -13.259 -0.598 6.657 1.00 97.69 111 TYR A N 1
ATOM 891 C CA . TYR A 1 111 ? -13.726 -1.533 7.678 1.00 97.69 111 TYR A CA 1
ATOM 892 C C . TYR A 1 111 ? -13.233 -1.165 9.078 1.00 97.69 111 TYR A C 1
ATOM 894 O O . TYR A 1 111 ? -14.009 -1.261 10.027 1.00 97.69 111 TYR A O 1
ATOM 902 N N . SER A 1 112 ? -12.002 -0.660 9.216 1.00 96.50 112 SER A N 1
ATOM 903 C CA . SER A 1 112 ? -11.495 -0.176 10.509 1.00 96.50 112 SER A CA 1
ATOM 904 C C . SER A 1 112 ? -12.337 0.982 11.043 1.00 96.50 112 SER A C 1
ATOM 906 O O . SER A 1 112 ? -12.670 1.003 12.227 1.00 96.50 112 SER A O 1
ATOM 908 N N . LYS A 1 113 ? -12.769 1.910 10.175 1.00 96.56 113 LYS A N 1
ATOM 909 C CA . LYS A 1 113 ? -13.653 3.008 10.583 1.00 96.56 113 LYS A CA 1
ATOM 910 C C . LYS A 1 113 ? -15.021 2.499 11.038 1.00 96.56 113 LYS A C 1
ATOM 912 O O . LYS A 1 113 ? -15.503 2.926 12.084 1.00 96.56 113 LYS A O 1
ATOM 917 N N . LYS A 1 114 ? -15.625 1.568 10.290 1.00 97.44 114 LYS A N 1
ATOM 918 C CA . LYS A 1 114 ? -16.906 0.944 10.668 1.00 97.44 114 LYS A CA 1
ATOM 919 C C . LYS A 1 114 ? -16.809 0.197 12.002 1.00 97.44 114 LYS A C 1
ATOM 921 O O . LYS A 1 114 ? -17.717 0.301 12.824 1.00 97.44 114 LYS A O 1
ATOM 926 N N . LEU A 1 115 ? -15.706 -0.513 12.231 1.00 95.81 115 LEU A N 1
ATOM 927 C CA . LEU A 1 115 ? -15.445 -1.222 13.482 1.00 95.81 115 LEU A CA 1
ATOM 928 C C . LEU A 1 115 ? -15.279 -0.253 14.660 1.00 95.81 115 LEU A C 1
ATOM 930 O O . LEU A 1 115 ? -15.866 -0.470 15.719 1.00 95.81 115 LEU A O 1
ATOM 934 N N . LEU A 1 116 ? -14.547 0.845 14.454 1.00 96.12 116 LEU A N 1
ATOM 935 C CA . LEU A 1 116 ? -14.370 1.899 15.449 1.00 96.12 116 LEU A CA 1
ATOM 936 C C . LEU A 1 116 ? -15.716 2.493 15.882 1.00 96.12 116 LEU A C 1
ATOM 938 O O . LEU A 1 116 ? -15.973 2.626 17.078 1.00 96.12 116 LEU A O 1
ATOM 942 N N . ASP A 1 117 ? -16.584 2.796 14.917 1.00 95.94 117 ASP A N 1
ATOM 943 C CA . ASP A 1 117 ? -17.916 3.347 15.182 1.00 95.94 117 ASP A CA 1
ATOM 944 C C . ASP A 1 117 ? -18.796 2.359 15.960 1.00 95.94 117 ASP A C 1
ATOM 946 O O . ASP A 1 117 ? -19.482 2.744 16.912 1.00 95.94 117 ASP A O 1
ATOM 950 N N . SER A 1 118 ? -18.724 1.071 15.614 1.00 96.19 118 SER A N 1
ATOM 951 C CA . SER A 1 118 ? -19.439 0.002 16.317 1.00 96.19 118 SER A CA 1
ATOM 952 C C . SER A 1 118 ? -18.985 -0.140 17.775 1.00 96.19 118 SER A C 1
ATOM 954 O O . SER A 1 118 ? -19.817 -0.121 18.688 1.00 96.19 118 SER A O 1
ATOM 956 N N . TRP A 1 119 ? -17.674 -0.220 18.024 1.00 94.69 119 TRP A N 1
ATOM 957 C CA . TRP A 1 119 ? -17.128 -0.343 19.380 1.00 94.69 119 TRP A CA 1
ATOM 958 C C . TRP A 1 119 ? -17.405 0.886 20.238 1.00 94.69 119 TRP A C 1
ATOM 960 O O . TRP A 1 119 ? -17.727 0.751 21.424 1.00 94.69 119 TRP A O 1
ATOM 970 N N . PHE A 1 120 ? -17.320 2.080 19.650 1.00 92.31 120 PHE A N 1
ATOM 971 C CA . PHE A 1 120 ? -17.619 3.314 20.361 1.00 92.31 120 PHE A CA 1
ATOM 972 C C . PHE A 1 120 ? -19.095 3.371 20.772 1.00 92.31 120 PHE A C 1
ATOM 974 O O . PHE A 1 120 ? -19.393 3.593 21.946 1.00 92.31 120 PHE A O 1
ATOM 981 N N . THR A 1 121 ? -20.011 3.082 19.842 1.00 93.44 121 THR A N 1
ATOM 982 C CA . THR A 1 121 ? -21.462 3.088 20.094 1.00 93.44 121 THR A CA 1
ATOM 983 C C . THR A 1 121 ? -21.848 2.072 21.168 1.00 93.44 121 THR A C 1
ATOM 985 O O . THR A 1 121 ? -22.476 2.435 22.161 1.00 93.44 121 THR A O 1
ATOM 988 N N . SER A 1 122 ? -21.385 0.824 21.039 1.00 91.38 122 SER A N 1
ATOM 989 C CA . SER A 1 122 ? -21.671 -0.245 22.005 1.00 91.38 122 SER A CA 1
ATOM 990 C C . SER A 1 1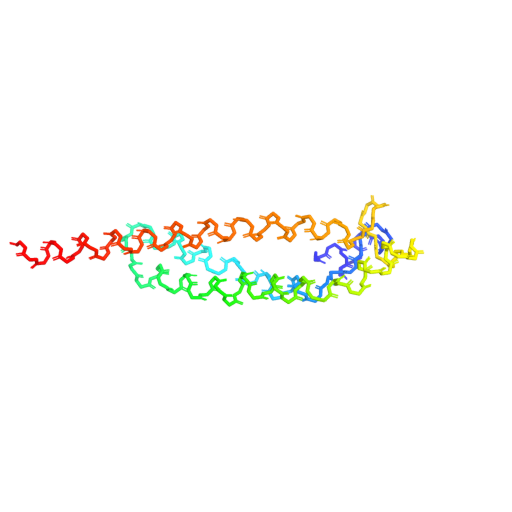22 ? -21.172 0.088 23.419 1.00 91.38 122 SER A C 1
ATOM 992 O O .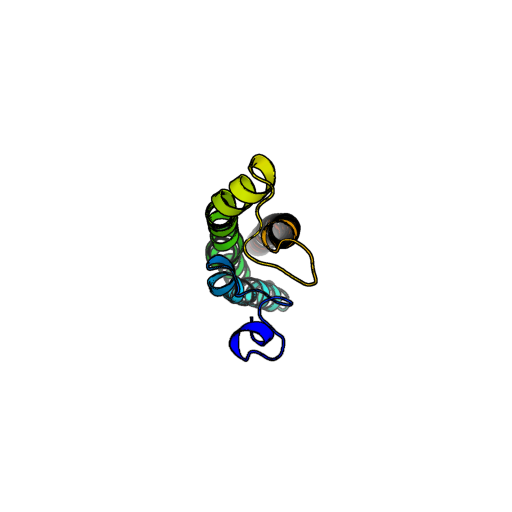 SER A 1 122 ? -21.862 -0.155 24.412 1.00 91.38 122 SER A O 1
ATOM 994 N N . THR A 1 123 ? -19.993 0.711 23.528 1.00 89.88 123 THR A N 1
ATOM 995 C CA . THR A 1 123 ? -19.430 1.112 24.825 1.00 89.88 123 THR A CA 1
ATOM 996 C C . THR A 1 123 ? -20.245 2.229 25.483 1.00 89.88 123 THR A C 1
ATOM 998 O O . THR A 1 123 ? -20.427 2.216 26.700 1.00 89.88 123 THR A O 1
ATOM 1001 N N . GLN A 1 124 ? -20.751 3.188 24.702 1.00 88.56 124 GLN A N 1
ATOM 1002 C CA . GLN A 1 124 ? -21.596 4.273 25.213 1.00 88.56 124 GLN A CA 1
ATOM 1003 C C . GLN A 1 124 ? -22.983 3.773 25.631 1.00 88.56 124 GLN A C 1
ATOM 1005 O O . GLN A 1 124 ? -23.471 4.146 26.696 1.00 88.56 124 GLN A O 1
ATOM 1010 N N . GLU A 1 125 ? -23.591 2.875 24.853 1.00 89.31 125 GLU A N 1
ATOM 1011 C CA . GLU A 1 125 ? -24.859 2.237 25.223 1.00 89.31 125 GLU A CA 1
ATOM 1012 C C . GLU A 1 125 ? -24.749 1.466 26.541 1.00 89.31 125 GLU A C 1
ATOM 1014 O O . GLU A 1 125 ? -25.631 1.580 27.392 1.00 89.31 125 GLU A O 1
ATOM 1019 N N . LYS A 1 126 ? -23.644 0.736 26.750 1.00 87.56 126 LYS A N 1
ATOM 1020 C CA . LYS A 1 126 ? -23.383 0.022 28.006 1.00 87.56 126 LYS A CA 1
ATOM 1021 C C . LYS A 1 126 ? -23.177 0.959 29.200 1.00 87.56 126 LYS A C 1
ATOM 1023 O O . LYS A 1 126 ? -23.500 0.568 30.308 1.00 87.56 126 LYS A O 1
ATOM 1028 N N . LYS A 1 127 ? -22.638 2.166 28.996 1.00 86.50 127 LYS A N 1
ATOM 1029 C CA . LYS A 1 127 ? -22.487 3.172 30.066 1.00 86.50 127 LYS A CA 1
ATOM 1030 C C . LYS A 1 127 ? -23.801 3.857 30.448 1.00 86.50 127 LYS A C 1
ATOM 1032 O O . LYS A 1 127 ? -23.886 4.415 31.534 1.00 86.50 127 LYS A O 1
ATOM 1037 N N . ARG A 1 128 ? -24.776 3.890 29.534 1.00 83.12 128 ARG A N 1
ATOM 1038 C CA . ARG A 1 128 ? -26.072 4.555 29.733 1.00 83.12 128 ARG A CA 1
ATOM 1039 C C . ARG A 1 128 ? -27.116 3.650 30.403 1.00 83.12 128 ARG A C 1
ATOM 1041 O O . ARG A 1 128 ? -28.089 4.176 30.937 1.00 83.12 128 ARG A O 1
ATOM 1048 N N . LYS A 1 129 ? -26.941 2.330 30.322 1.00 70.88 129 LYS A N 1
ATOM 1049 C CA . LYS A 1 129 ? -27.751 1.322 31.022 1.00 70.88 129 LYS A CA 1
ATOM 1050 C C . LYS A 1 129 ? -27.173 1.039 32.400 1.00 70.88 129 LYS A C 1
ATOM 1052 O O . LYS A 1 129 ? -27.993 0.799 33.307 1.00 70.88 129 LYS A O 1
#